Protein AF-A0A7J0G3A8-F1 (afdb_monomer_lite)

Structure (mmCIF, N/CA/C/O backbone):
data_AF-A0A7J0G3A8-F1
#
_entry.id   AF-A0A7J0G3A8-F1
#
loop_
_atom_site.group_PDB
_atom_site.id
_atom_site.type_symbol
_atom_site.label_atom_id
_atom_site.label_alt_id
_atom_site.label_comp_id
_atom_site.label_asym_id
_atom_site.label_entity_id
_atom_site.label_seq_id
_atom_site.pdbx_PDB_ins_code
_atom_site.Cartn_x
_atom_site.Cartn_y
_atom_site.Cartn_z
_atom_site.occupancy
_atom_site.B_iso_or_equiv
_atom_site.auth_seq_id
_atom_site.auth_comp_id
_atom_site.auth_asym_id
_atom_site.auth_atom_id
_atom_site.pdbx_PDB_model_num
ATOM 1 N N . MET A 1 1 ? 20.248 -6.672 -13.169 1.00 70.31 1 MET A N 1
ATOM 2 C CA . MET A 1 1 ? 19.178 -7.185 -12.295 1.00 70.31 1 MET A CA 1
ATOM 3 C C . MET A 1 1 ? 18.585 -6.070 -11.432 1.00 70.31 1 MET A C 1
ATOM 5 O O . MET A 1 1 ? 18.287 -6.296 -10.279 1.00 70.31 1 MET A O 1
ATOM 9 N N . LEU A 1 2 ? 18.350 -4.872 -11.977 1.00 92.19 2 LEU A N 1
ATOM 10 C CA . LEU A 1 2 ? 17.935 -3.731 -11.146 1.00 92.19 2 LEU A CA 1
ATOM 11 C C . LEU A 1 2 ? 16.440 -3.754 -10.795 1.00 92.19 2 LEU A C 1
ATOM 13 O O . LEU A 1 2 ? 16.055 -3.327 -9.718 1.00 92.19 2 LEU A O 1
ATOM 17 N N . GLN A 1 3 ? 15.601 -4.291 -11.686 1.00 94.19 3 GLN A N 1
ATOM 18 C CA . GLN A 1 3 ? 14.152 -4.285 -11.479 1.00 94.19 3 GLN A CA 1
ATOM 19 C C . GLN A 1 3 ? 13.718 -5.188 -10.320 1.00 94.19 3 GLN A C 1
ATOM 21 O O . GLN A 1 3 ? 12.911 -4.777 -9.502 1.00 94.19 3 GLN A O 1
ATOM 26 N N . ALA A 1 4 ? 14.277 -6.397 -10.227 1.00 95.44 4 ALA A N 1
ATOM 27 C CA . ALA A 1 4 ? 13.924 -7.330 -9.158 1.00 95.44 4 ALA A CA 1
ATOM 28 C C . ALA A 1 4 ? 14.380 -6.824 -7.779 1.00 95.44 4 ALA A C 1
ATOM 30 O O . ALA A 1 4 ? 13.644 -6.947 -6.809 1.00 95.44 4 ALA A O 1
ATOM 31 N N . GLU A 1 5 ? 15.567 -6.215 -7.706 1.00 95.69 5 GLU A N 1
ATOM 32 C CA . GLU A 1 5 ? 16.089 -5.607 -6.475 1.00 95.69 5 GLU A CA 1
ATOM 33 C C . GLU A 1 5 ? 15.197 -4.442 -6.007 1.00 95.69 5 GLU A C 1
ATOM 35 O O . GLU A 1 5 ? 14.889 -4.325 -4.820 1.00 95.69 5 GLU A O 1
ATOM 40 N N . GLU A 1 6 ? 14.728 -3.610 -6.941 1.00 95.00 6 GLU A N 1
ATOM 41 C CA . GLU A 1 6 ? 13.802 -2.515 -6.644 1.00 95.00 6 GLU A CA 1
ATOM 42 C C . GLU A 1 6 ? 12.409 -3.020 -6.238 1.00 95.00 6 GLU A C 1
ATOM 44 O O . GLU A 1 6 ? 11.820 -2.493 -5.293 1.00 95.00 6 GLU A O 1
ATOM 49 N N . ASP A 1 7 ? 11.903 -4.074 -6.883 1.00 96.56 7 ASP A N 1
ATOM 50 C CA . ASP A 1 7 ? 10.641 -4.714 -6.504 1.00 96.56 7 ASP A CA 1
ATOM 51 C C . ASP A 1 7 ? 10.729 -5.293 -5.077 1.00 96.56 7 ASP A C 1
ATOM 53 O O . ASP A 1 7 ? 9.804 -5.125 -4.277 1.00 96.56 7 ASP A O 1
ATOM 57 N N . GLU A 1 8 ? 11.855 -5.919 -4.710 1.00 97.06 8 GLU A N 1
ATOM 58 C CA . GLU A 1 8 ? 12.098 -6.393 -3.342 1.00 97.06 8 GLU A CA 1
ATOM 59 C C . GLU A 1 8 ? 12.101 -5.240 -2.335 1.00 97.06 8 GLU A C 1
ATOM 61 O O . GLU A 1 8 ? 11.415 -5.317 -1.307 1.00 97.06 8 GLU A O 1
ATOM 66 N N . ARG A 1 9 ? 12.821 -4.151 -2.639 1.00 96.56 9 ARG A N 1
ATOM 67 C CA . ARG A 1 9 ? 12.843 -2.936 -1.812 1.00 96.56 9 ARG A CA 1
ATOM 68 C C . ARG A 1 9 ? 11.432 -2.378 -1.624 1.00 96.56 9 ARG A C 1
ATOM 70 O O . ARG A 1 9 ? 11.035 -2.074 -0.498 1.00 96.56 9 ARG A O 1
ATOM 77 N N . PHE A 1 10 ? 10.666 -2.270 -2.709 1.00 95.88 10 PHE A N 1
ATOM 78 C CA . PHE A 1 10 ? 9.303 -1.749 -2.690 1.00 95.88 10 PHE A CA 1
ATOM 79 C C . PHE A 1 10 ? 8.377 -2.614 -1.830 1.00 95.88 10 PHE A C 1
ATOM 81 O O . PHE A 1 10 ? 7.673 -2.086 -0.971 1.00 95.88 10 PHE A O 1
ATOM 88 N N . VAL A 1 11 ? 8.398 -3.940 -1.999 1.00 96.88 11 VAL A N 1
ATOM 89 C CA . VAL A 1 11 ? 7.543 -4.853 -1.221 1.00 96.88 11 VAL A CA 1
ATOM 90 C C . VAL A 1 11 ? 7.881 -4.807 0.272 1.00 96.88 11 VAL A C 1
ATOM 92 O O . VAL A 1 11 ? 6.977 -4.897 1.106 1.00 96.88 11 VAL A O 1
ATOM 95 N N . GLN A 1 12 ? 9.158 -4.656 0.635 1.00 97.62 12 GLN A N 1
ATOM 96 C CA . GLN A 1 12 ? 9.560 -4.486 2.034 1.00 97.62 12 GLN A CA 1
ATOM 97 C C . GLN A 1 12 ? 9.010 -3.190 2.635 1.00 97.62 12 GLN A C 1
ATOM 99 O O . GLN A 1 12 ? 8.473 -3.216 3.741 1.00 97.62 12 GLN A O 1
ATOM 104 N N . GLU A 1 13 ? 9.112 -2.074 1.916 1.00 96.81 13 GLU A N 1
ATOM 105 C CA . GLU A 1 13 ? 8.602 -0.789 2.398 1.00 96.81 13 GLU A CA 1
ATOM 106 C C . GLU A 1 13 ? 7.070 -0.782 2.469 1.00 96.81 13 GLU A C 1
ATOM 108 O O . GLU A 1 13 ? 6.490 -0.337 3.457 1.00 96.81 13 GLU A O 1
ATOM 113 N N . TRP A 1 14 ? 6.405 -1.379 1.478 1.00 96.50 14 TRP A N 1
ATO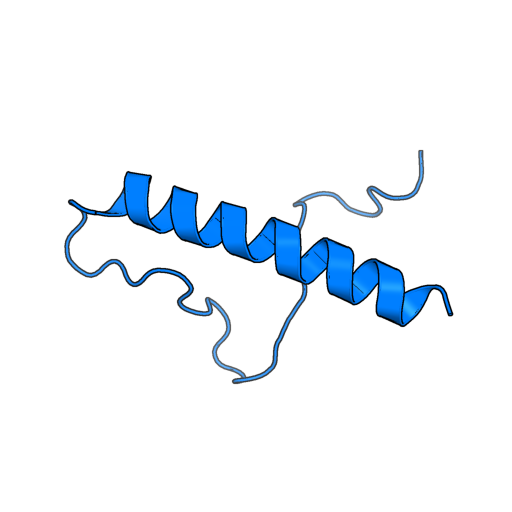M 114 C CA . TRP A 1 14 ? 4.951 -1.513 1.450 1.00 96.50 14 TRP A CA 1
ATOM 115 C C . TRP A 1 14 ? 4.407 -2.278 2.663 1.00 96.50 14 TRP A C 1
ATOM 117 O O . TRP A 1 14 ? 3.393 -1.885 3.234 1.00 96.50 14 TRP A O 1
ATOM 127 N N . LYS A 1 15 ? 5.102 -3.328 3.123 1.00 97.19 15 LYS A N 1
ATOM 128 C CA . LYS A 1 15 ? 4.724 -4.050 4.351 1.00 97.19 15 LYS A CA 1
ATOM 129 C C . LYS A 1 15 ? 4.737 -3.147 5.583 1.00 97.19 15 LYS A C 1
ATOM 131 O O . LYS A 1 15 ? 3.789 -3.193 6.360 1.00 97.19 15 LYS A O 1
ATOM 136 N N . LYS A 1 16 ? 5.756 -2.292 5.728 1.00 97.81 16 LYS A N 1
ATOM 137 C CA . LYS A 1 16 ? 5.833 -1.332 6.841 1.00 97.81 16 LYS A CA 1
ATOM 138 C C . LYS A 1 16 ? 4.670 -0.341 6.796 1.00 97.81 16 LYS A C 1
ATOM 140 O O . LYS A 1 16 ? 4.064 -0.068 7.826 1.00 97.81 16 LYS A O 1
ATOM 145 N N . TYR A 1 17 ? 4.324 0.153 5.605 1.00 96.69 17 TYR A N 1
ATOM 146 C CA . TYR A 1 17 ? 3.162 1.026 5.424 1.00 96.69 17 TYR A CA 1
ATOM 147 C C . TYR A 1 17 ? 1.851 0.349 5.830 1.00 96.69 17 TYR A C 1
ATOM 149 O O . TYR A 1 17 ? 1.050 0.972 6.519 1.00 96.69 17 TYR A O 1
ATOM 157 N N . LEU A 1 18 ? 1.642 -0.918 5.459 1.00 97.00 18 LEU A N 1
ATOM 158 C CA . LEU A 1 18 ? 0.441 -1.669 5.844 1.00 97.00 18 LEU A CA 1
ATOM 159 C C . LEU A 1 18 ? 0.369 -1.930 7.357 1.00 97.00 18 LEU A C 1
ATOM 161 O O . LEU A 1 18 ? -0.710 -1.866 7.944 1.00 97.00 18 LEU A O 1
ATOM 165 N N . GLU A 1 19 ? 1.501 -2.213 8.002 1.00 97.62 19 GLU A N 1
ATOM 166 C CA . GLU A 1 19 ? 1.569 -2.371 9.461 1.00 97.62 19 GLU A CA 1
ATOM 167 C C . GLU A 1 19 ? 1.227 -1.061 10.183 1.00 97.62 19 GLU A C 1
ATOM 169 O O . GLU A 1 19 ? 0.462 -1.057 11.152 1.00 97.62 19 GLU A O 1
ATOM 174 N N . GLU A 1 20 ? 1.745 0.060 9.686 1.00 97.81 20 GLU A N 1
ATOM 175 C CA . GLU A 1 20 ? 1.458 1.385 10.227 1.00 97.81 20 GLU A CA 1
ATOM 176 C C . GLU A 1 20 ? -0.001 1.801 9.983 1.00 97.81 20 GLU A C 1
ATOM 178 O O . GLU A 1 20 ? -0.663 2.299 10.896 1.00 97.81 20 GLU A O 1
ATOM 183 N N . GLU A 1 21 ? -0.540 1.525 8.792 1.00 97.06 21 GLU A N 1
ATOM 184 C CA . GLU A 1 21 ? -1.958 1.706 8.474 1.00 97.06 21 GLU A CA 1
ATOM 185 C C . GLU A 1 21 ? -2.836 0.919 9.455 1.00 97.06 21 GLU A C 1
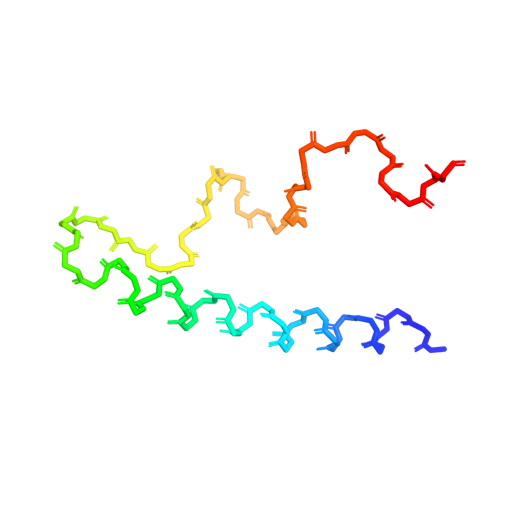ATOM 187 O O . GLU A 1 21 ? -3.746 1.489 10.060 1.00 97.06 21 GLU A O 1
ATOM 192 N N . ALA A 1 22 ? -2.532 -0.363 9.681 1.00 97.00 22 ALA A N 1
ATOM 193 C CA . ALA A 1 22 ? -3.257 -1.200 10.633 1.00 97.00 22 ALA A CA 1
ATOM 194 C C . ALA A 1 22 ? -3.202 -0.643 12.057 1.00 97.00 22 ALA A C 1
ATOM 196 O O . ALA A 1 22 ? -4.205 -0.652 12.773 1.00 97.00 22 ALA A O 1
ATOM 197 N N . ARG A 1 23 ? -2.038 -0.135 12.474 1.00 97.62 23 ARG A N 1
ATOM 198 C CA . ARG A 1 23 ? -1.841 0.446 13.803 1.00 97.62 23 ARG A CA 1
ATOM 199 C C . ARG A 1 23 ? -2.659 1.722 13.998 1.00 97.62 23 ARG A C 1
ATOM 201 O O 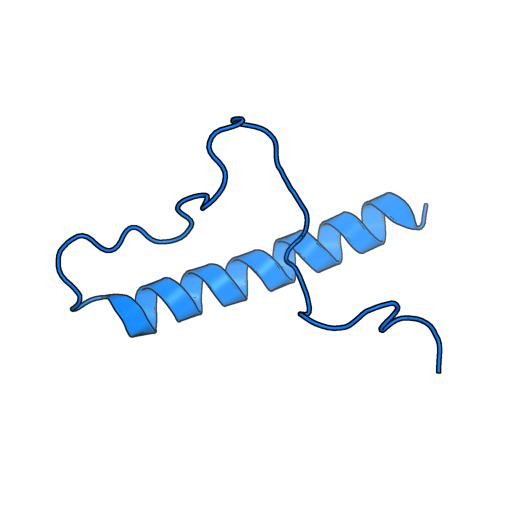. ARG A 1 23 ? -3.233 1.904 15.073 1.00 97.62 23 ARG A O 1
ATOM 208 N N . ILE A 1 24 ? -2.686 2.600 12.995 1.00 97.81 24 ILE A N 1
ATOM 209 C CA . ILE A 1 24 ? -3.393 3.887 13.041 1.00 97.81 24 ILE A CA 1
ATOM 210 C C . ILE A 1 24 ? -4.907 3.682 12.928 1.00 97.81 24 ILE A C 1
ATOM 212 O O . ILE A 1 24 ? -5.664 4.289 13.683 1.00 97.81 24 ILE A O 1
ATOM 216 N N . MET A 1 25 ? -5.352 2.817 12.017 1.00 97.31 25 MET A N 1
ATOM 217 C CA . MET A 1 25 ? -6.766 2.680 11.649 1.00 97.31 25 MET A CA 1
ATOM 218 C C . MET A 1 25 ? -7.529 1.623 12.457 1.00 97.31 25 MET A C 1
ATOM 220 O O . MET A 1 25 ? -8.706 1.386 12.193 1.00 97.31 25 MET A O 1
ATOM 224 N N . LYS A 1 26 ? -6.897 1.010 13.467 1.00 95.88 26 LYS A N 1
ATOM 225 C CA . LYS A 1 26 ? -7.470 -0.081 14.281 1.00 95.88 26 LYS A CA 1
ATOM 226 C C . LYS A 1 26 ? -8.859 0.206 14.874 1.00 95.88 26 LYS A C 1
ATOM 228 O O . LYS A 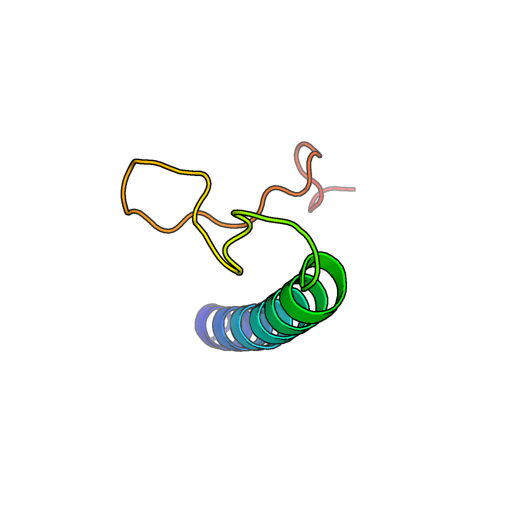1 26 ? -9.637 -0.724 15.056 1.00 95.88 26 LYS A O 1
ATOM 233 N N . ASP A 1 27 ? -9.163 1.470 15.173 1.00 96.19 27 ASP A N 1
ATOM 234 C CA . ASP A 1 27 ? -10.391 1.880 15.867 1.00 96.19 27 ASP A CA 1
ATOM 235 C C . ASP A 1 27 ? -11.439 2.495 14.916 1.00 96.19 27 ASP A C 1
ATOM 237 O O . ASP A 1 27 ? -12.483 2.965 15.367 1.00 96.19 27 ASP A O 1
ATOM 241 N N . VAL A 1 28 ? -11.180 2.518 13.601 1.00 97.06 28 VAL A N 1
ATOM 242 C CA . VAL A 1 28 ? -12.067 3.139 12.605 1.00 97.06 28 VAL A CA 1
ATOM 243 C C . VAL A 1 28 ? -13.041 2.097 12.036 1.00 97.06 28 VAL A C 1
ATOM 245 O O . VAL A 1 28 ? -12.613 1.163 11.351 1.00 97.06 28 VAL A O 1
ATOM 248 N N . PRO A 1 29 ? -14.364 2.232 12.261 1.00 96.06 29 PRO A N 1
ATOM 249 C CA . PRO A 1 29 ? -15.336 1.264 11.765 1.00 96.06 29 PRO A CA 1
ATOM 250 C C . PRO A 1 29 ? -15.357 1.199 10.237 1.00 96.06 29 PRO A C 1
ATOM 252 O O . PRO A 1 29 ? -15.475 2.219 9.561 1.00 96.06 29 PRO A O 1
ATOM 255 N N . GLY A 1 30 ? -15.298 -0.016 9.693 1.00 94.56 30 GLY A N 1
ATOM 256 C CA . GLY A 1 30 ? -15.372 -0.253 8.250 1.00 94.56 30 GLY A CA 1
ATOM 257 C C . GLY A 1 30 ? -14.055 -0.062 7.495 1.00 94.56 30 GLY A C 1
ATOM 258 O O . GLY A 1 30 ? -14.035 -0.329 6.296 1.00 94.56 30 GLY A O 1
ATOM 259 N N . TRP A 1 31 ? -12.967 0.336 8.166 1.00 96.88 31 TRP A N 1
ATOM 260 C CA . TRP A 1 31 ? -11.649 0.401 7.537 1.00 96.88 31 TRP A CA 1
ATOM 261 C C . TRP A 1 31 ? -11.091 -1.002 7.280 1.00 96.88 31 TRP A C 1
ATOM 263 O O . TRP A 1 31 ? -11.104 -1.859 8.168 1.00 96.88 31 TRP A O 1
ATOM 273 N N . LYS A 1 32 ? -10.568 -1.235 6.074 1.00 96.06 32 LYS A N 1
ATOM 274 C CA . LYS A 1 32 ? -9.870 -2.470 5.709 1.00 96.06 32 LYS A CA 1
ATOM 275 C C . LYS A 1 32 ? -8.458 -2.130 5.253 1.00 96.06 32 LYS A C 1
ATOM 277 O O . LYS A 1 32 ? -8.264 -1.498 4.222 1.00 96.06 32 LYS A O 1
ATOM 282 N N . VAL A 1 33 ? -7.483 -2.579 6.032 1.00 96.00 33 VAL A N 1
ATOM 283 C CA . VAL A 1 33 ? -6.057 -2.368 5.754 1.00 96.00 33 VAL A CA 1
ATOM 284 C C . VAL A 1 33 ? -5.689 -2.973 4.402 1.00 96.00 33 VAL A C 1
ATOM 286 O O . VAL A 1 33 ? -6.047 -4.120 4.120 1.00 96.00 33 VAL A O 1
ATOM 289 N N . GLY A 1 34 ? -4.967 -2.216 3.577 1.00 94.69 34 GLY A N 1
ATOM 290 C CA . GLY A 1 34 ? -4.541 -2.662 2.251 1.00 94.69 34 GLY A CA 1
ATOM 291 C C . GLY A 1 34 ? -5.671 -2.829 1.228 1.00 94.69 34 GLY A C 1
ATOM 292 O O . GLY A 1 34 ? -5.461 -3.470 0.195 1.00 94.69 34 GLY A O 1
ATOM 293 N N . GLU A 1 35 ? -6.865 -2.285 1.482 1.00 95.06 35 GLU A N 1
ATOM 294 C CA . GLU A 1 35 ? -7.946 -2.280 0.494 1.00 95.06 35 GLU A CA 1
ATOM 295 C C . GLU A 1 35 ? -7.569 -1.408 -0.715 1.00 95.06 35 GLU A C 1
ATOM 297 O O . GLU A 1 35 ? -7.193 -0.243 -0.592 1.00 95.06 35 GLU A O 1
ATOM 302 N N . SER A 1 36 ? -7.657 -1.988 -1.916 1.00 94.06 36 SER A N 1
ATOM 303 C CA . SER A 1 36 ? -7.387 -1.262 -3.159 1.00 94.06 36 SER A CA 1
ATOM 304 C C . SER A 1 36 ? -8.463 -0.210 -3.404 1.00 94.06 36 SER A C 1
ATOM 306 O O . SER A 1 36 ? -9.644 -0.534 -3.509 1.00 94.06 36 SER A O 1
ATOM 308 N N . VAL A 1 37 ? -8.041 1.033 -3.629 1.00 93.62 37 VAL A N 1
ATOM 309 C CA . VAL A 1 37 ? -8.927 2.126 -4.067 1.00 93.62 37 VAL A CA 1
ATOM 310 C C . VAL A 1 37 ? -9.356 2.002 -5.538 1.00 93.62 37 VAL A C 1
ATOM 312 O O . VAL A 1 37 ? -10.246 2.715 -6.001 1.00 93.62 37 VAL A O 1
ATOM 315 N N . TYR A 1 38 ? -8.726 1.100 -6.297 1.00 94.06 38 TYR A N 1
ATOM 316 C CA . TYR A 1 38 ? -9.012 0.864 -7.710 1.00 94.06 38 TYR A CA 1
ATOM 317 C C . TYR A 1 38 ? -9.916 -0.356 -7.907 1.00 94.06 38 TYR A C 1
ATOM 319 O O . TYR A 1 38 ? -9.642 -1.442 -7.399 1.00 94.06 38 TYR A O 1
ATOM 327 N N . HIS A 1 39 ? -10.942 -0.197 -8.746 1.00 94.81 39 HIS A N 1
ATOM 328 C CA . HIS A 1 39 ? -11.959 -1.217 -9.038 1.00 94.81 39 HIS A CA 1
ATOM 329 C C . HIS A 1 39 ? -11.554 -2.215 -10.136 1.00 94.81 39 HIS A C 1
ATOM 331 O O . HIS A 1 39 ? -12.293 -3.147 -10.437 1.00 94.81 39 HIS A O 1
ATOM 337 N N . SER A 1 40 ? -10.401 -2.016 -10.780 1.00 94.19 40 SER A N 1
ATOM 338 C CA . SER A 1 40 ? -9.985 -2.796 -11.954 1.00 94.19 40 SER A CA 1
ATOM 339 C C . SER A 1 40 ? -9.427 -4.182 -11.617 1.00 94.19 40 SER A C 1
ATOM 341 O O . SER A 1 40 ? -9.203 -4.977 -12.528 1.00 94.19 40 SER A O 1
ATOM 343 N N . GLY A 1 41 ? -9.133 -4.454 -10.340 1.00 91.88 41 GLY A N 1
ATOM 344 C CA . GLY A 1 41 ? -8.422 -5.659 -9.900 1.00 91.88 41 GLY A CA 1
ATOM 345 C C . GLY A 1 41 ? -6.952 -5.716 -10.337 1.00 91.88 41 GLY A C 1
ATOM 346 O O . GLY A 1 41 ? -6.274 -6.705 -10.072 1.00 91.88 41 GLY A O 1
ATO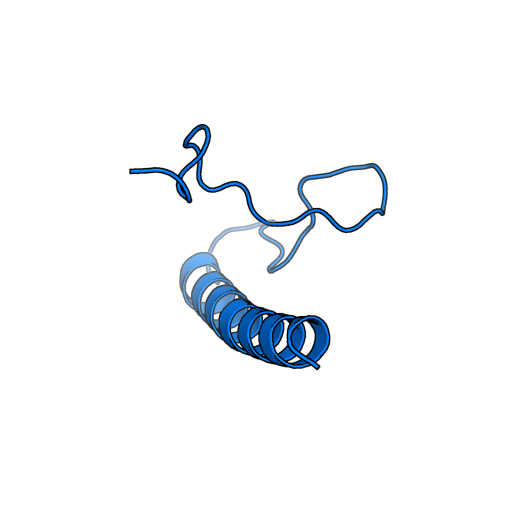M 347 N N . LYS A 1 42 ? -6.444 -4.672 -11.005 1.00 94.25 42 LYS A N 1
ATOM 348 C CA . LYS A 1 42 ? -5.038 -4.555 -11.401 1.00 94.25 42 LYS A CA 1
ATOM 349 C C . LYS A 1 42 ? -4.262 -3.798 -10.332 1.00 94.25 42 LYS A C 1
ATOM 351 O O . LYS A 1 42 ? -4.752 -2.802 -9.803 1.00 94.25 42 LYS A O 1
ATOM 356 N N . TRP A 1 43 ? -3.039 -4.244 -10.067 1.00 93.44 43 TRP A N 1
ATOM 357 C CA . TRP A 1 43 ? -2.112 -3.497 -9.227 1.00 93.44 43 TRP A CA 1
ATOM 358 C C . TRP A 1 43 ? -1.659 -2.219 -9.939 1.00 93.44 43 TRP A C 1
ATOM 360 O O . TRP A 1 43 ? -1.401 -2.229 -11.144 1.00 93.44 43 TRP A O 1
ATOM 370 N N . MET A 1 44 ? -1.570 -1.134 -9.177 1.00 92.94 44 MET A N 1
ATOM 371 C CA . MET A 1 44 ? -1.065 0.161 -9.617 1.00 92.94 44 MET A CA 1
ATOM 372 C C . MET A 1 44 ? -0.067 0.665 -8.570 1.00 92.94 44 MET A C 1
ATOM 374 O O . MET A 1 44 ? -0.340 0.510 -7.376 1.00 92.94 44 MET A O 1
ATOM 378 N N . PRO A 1 45 ? 1.058 1.278 -8.979 1.00 91.38 45 PRO A N 1
ATOM 379 C CA . PRO A 1 45 ? 1.992 1.863 -8.030 1.00 91.38 45 PRO A CA 1
ATOM 380 C C . PRO A 1 45 ? 1.318 3.004 -7.242 1.00 91.38 45 PRO A C 1
ATOM 382 O O . PRO A 1 45 ? 0.451 3.697 -7.790 1.00 91.38 45 PRO A O 1
ATOM 385 N N . PRO A 1 46 ? 1.704 3.226 -5.974 1.00 91.06 46 PRO A N 1
ATOM 386 C CA . PRO A 1 46 ? 1.207 4.346 -5.183 1.00 91.06 46 PRO A CA 1
ATOM 387 C C . PRO A 1 46 ? 1.514 5.685 -5.861 1.00 91.06 46 PRO A C 1
ATOM 389 O O . PRO A 1 46 ? 2.608 5.891 -6.387 1.00 91.06 46 PRO A O 1
ATOM 392 N N . ALA A 1 47 ? 0.553 6.607 -5.843 1.00 88.50 47 ALA A N 1
ATOM 393 C CA . ALA A 1 47 ? 0.746 7.947 -6.383 1.00 88.50 47 ALA A CA 1
ATOM 394 C C . ALA A 1 47 ? 1.471 8.836 -5.362 1.00 88.50 47 ALA A C 1
ATOM 396 O O . ALA A 1 47 ? 1.094 8.873 -4.194 1.00 88.50 47 ALA A O 1
ATOM 397 N N . THR A 1 48 ? 2.470 9.595 -5.813 1.00 87.44 48 THR A N 1
ATOM 398 C CA . THR A 1 48 ? 3.191 10.575 -4.980 1.00 87.44 48 THR A CA 1
ATOM 399 C C . THR A 1 48 ? 2.474 11.924 -4.891 1.00 87.44 48 THR A C 1
ATOM 401 O O . THR A 1 48 ? 2.813 12.742 -4.047 1.00 87.44 48 THR A O 1
ATOM 404 N N . GLY A 1 49 ? 1.488 12.174 -5.760 1.00 85.75 49 GLY A N 1
ATOM 405 C CA . GLY A 1 49 ? 0.778 13.457 -5.853 1.00 85.75 49 GLY A CA 1
ATOM 406 C C . GLY A 1 49 ? 1.516 14.537 -6.654 1.00 85.75 49 GLY A C 1
ATOM 407 O O . GLY A 1 49 ? 0.938 15.586 -6.928 1.00 85.75 49 GLY A O 1
ATOM 408 N N . GLU A 1 50 ? 2.747 14.268 -7.090 1.00 88.06 50 GLU A N 1
ATOM 409 C CA . GLU A 1 50 ? 3.588 15.190 -7.856 1.00 88.06 50 GLU A CA 1
ATOM 410 C C . GLU A 1 50 ? 3.805 14.676 -9.285 1.00 88.06 50 GLU A C 1
ATOM 412 O O . GLU A 1 50 ? 3.939 13.474 -9.525 1.00 88.06 50 GLU A O 1
ATOM 417 N N . LEU A 1 51 ? 3.848 15.590 -10.257 1.00 86.06 51 LEU A N 1
ATOM 418 C CA . LEU A 1 51 ? 4.202 15.255 -11.636 1.00 86.06 51 LEU A CA 1
ATOM 419 C C . LEU A 1 51 ? 5.726 15.224 -11.770 1.00 86.06 51 LEU A C 1
ATOM 421 O O . LEU A 1 51 ? 6.365 16.258 -11.618 1.00 86.06 51 LEU A O 1
ATOM 425 N N . ARG A 1 52 ? 6.277 14.057 -12.133 1.00 82.19 52 ARG A N 1
ATOM 426 C CA . ARG A 1 52 ? 7.723 13.822 -12.344 1.00 82.19 52 ARG A CA 1
ATOM 427 C C . ARG A 1 52 ? 8.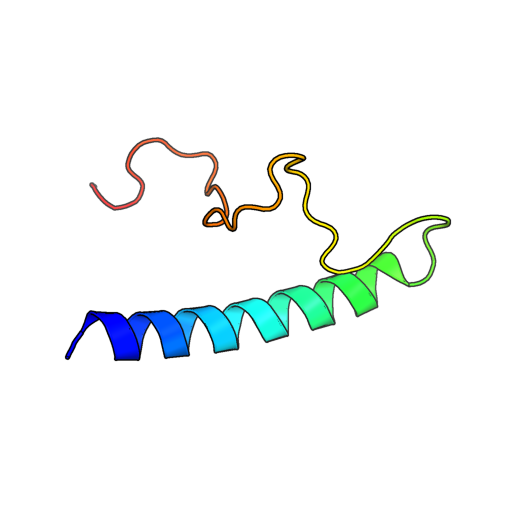591 14.086 -11.099 1.00 82.19 52 ARG A C 1
ATOM 429 O O . ARG A 1 52 ? 9.553 14.839 -11.188 1.00 82.19 52 ARG A O 1
ATOM 436 N N . PRO A 1 53 ? 8.311 13.425 -9.961 1.00 82.62 53 PRO A N 1
ATOM 437 C CA . PRO A 1 53 ? 9.123 13.566 -8.746 1.00 82.62 53 PRO A CA 1
ATOM 438 C C . PRO A 1 53 ? 10.561 13.037 -8.912 1.00 82.62 53 PRO A C 1
ATOM 440 O O . PRO A 1 53 ? 11.430 13.295 -8.088 1.00 82.62 53 PRO A O 1
ATOM 443 N N . ASP A 1 54 ? 10.815 12.266 -9.971 1.00 84.06 54 ASP A N 1
ATOM 444 C CA . ASP A 1 54 ? 12.119 11.731 -10.351 1.00 84.06 54 ASP A CA 1
ATOM 445 C C . ASP A 1 54 ? 13.016 12.748 -11.081 1.00 84.06 54 ASP A C 1
ATOM 447 O O . ASP A 1 54 ? 14.208 12.490 -11.261 1.00 84.06 54 ASP A O 1
ATOM 451 N N . VAL A 1 55 ? 12.464 13.888 -11.514 1.00 76.31 55 VAL A N 1
ATOM 452 C CA . VAL A 1 55 ? 13.178 14.927 -12.266 1.00 76.31 55 VAL A CA 1
ATOM 453 C C . VAL A 1 55 ? 13.220 16.214 -11.449 1.00 76.31 55 VAL A C 1
ATOM 455 O O . VAL A 1 55 ? 12.181 16.816 -11.192 1.00 76.31 55 VAL A O 1
ATOM 458 N N . TRP A 1 56 ? 14.431 16.624 -11.073 1.00 68.50 56 TRP A N 1
ATOM 459 C CA . TRP A 1 56 ? 14.719 17.872 -10.361 1.00 68.50 56 TRP A CA 1
ATOM 460 C C . TRP A 1 56 ? 14.874 19.061 -11.311 1.00 68.50 56 TRP A C 1
ATOM 462 O O . TRP A 1 56 ? 15.450 18.865 -12.409 1.00 68.50 56 TRP A O 1
#

Radius of gyration: 14.19 Å; chains: 1; bounding box: 34×25×28 Å

Sequence (56 aa):
MLQAEEDERFVQEWKKYLEEEARIMKDVPGWKVGESVYHSGKWMPPATGELRPDVW

Organism: NCBI:txid165716

Secondary structure (DSSP, 8-state):
-HHHHHHHHHHHHHHHHHHHHHHHHTTSTT--TT--S-TTS---PPP-SSS-TT--

pLDDT: mean 92.88, std 6.44, range [68.5, 97.81]

InterPro domains:
  IPR009346 GRIM-19 [PF06212] (1-51)
  IPR009346 GRIM-19 [PTHR12966] (1-54)

Foldseek 3Di:
DVPVVVVVVVVVVVVVVLVVCCVVCVPPPPDDRPDDPDPPPDDDDDDPVDDPPVPD